Protein AF-F8NAP3-F1 (afdb_monomer_lite)

Sequence (104 aa):
MNKDLKQFLDWLKENDRTEEEKMQCKLLDEYMKTRDNLPGKGVTGAPLVSDPKTSDEIAGDLRPMYYMEIRVIANYMFMHEFGTTTVEDGTVKWAIWRDMDFRV

Foldseek 3Di:
DDPVVLVVLVCCLPPVDDPVLVVLVVVVVVVCQFKALDWDAHPVRHTWAWDWAQLVRVQVVCVVPHRHDSVSSVSSCVSRNFDWDADPVRDITTGMTGDPPDDD

pLDDT: mean 91.78, std 8.51, range [61.47, 98.5]

Secondary structure (DSSP, 8-state):
--HHHHHHHHHHHHHS--HHHHHHHHHHHHHHTTEESSSSB-TTSSBPEE--B-HHHHHHHHTTT-PPPHHHHHHHHHHTT--EEE-TTS-EEE--EE-SS---

Structure (mmCIF, N/CA/C/O backbone):
data_AF-F8NAP3-F1
#
_entry.id   AF-F8NAP3-F1
#
loop_
_atom_site.group_PDB
_atom_site.id
_atom_site.type_symbol
_atom_site.label_atom_id
_atom_site.label_alt_id
_atom_site.label_comp_id
_atom_site.label_asym_id
_atom_site.label_entity_id
_atom_site.label_seq_id
_atom_site.pdbx_PDB_ins_code
_atom_site.Cartn_x
_atom_site.Cartn_y
_atom_site.Cartn_z
_atom_site.occupancy
_atom_site.B_iso_or_equiv
_atom_site.auth_seq_id
_atom_site.auth_comp_id
_atom_site.auth_asym_id
_atom_site.auth_atom_id
_atom_site.pdbx_PDB_model_num
ATOM 1 N N . MET A 1 1 ? 13.210 5.762 13.006 1.00 61.47 1 MET A N 1
ATOM 2 C CA . MET A 1 1 ? 13.851 5.763 11.674 1.00 61.47 1 MET A CA 1
ATOM 3 C C . MET A 1 1 ? 15.078 6.672 11.695 1.00 61.47 1 MET A C 1
ATOM 5 O O . MET A 1 1 ? 15.018 7.710 12.346 1.00 61.47 1 MET A O 1
ATOM 9 N N . ASN A 1 2 ? 16.182 6.282 11.046 1.00 82.62 2 ASN A N 1
ATO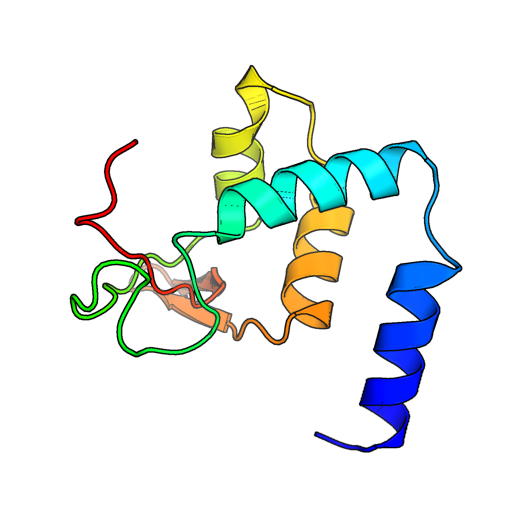M 10 C CA . ASN A 1 2 ? 17.373 7.133 10.913 1.00 82.62 2 ASN A CA 1
ATOM 11 C C . ASN A 1 2 ? 17.009 8.410 10.125 1.00 82.62 2 ASN A C 1
ATOM 13 O O . ASN A 1 2 ? 16.334 8.326 9.099 1.00 82.62 2 ASN A O 1
ATOM 17 N N . LYS A 1 3 ? 17.437 9.581 10.607 1.00 76.56 3 LYS A N 1
ATOM 18 C CA . LYS A 1 3 ? 17.186 10.887 9.981 1.00 76.56 3 LYS A CA 1
ATOM 19 C C . LYS A 1 3 ? 17.684 10.933 8.530 1.00 76.56 3 LYS A C 1
ATOM 21 O O . LYS A 1 3 ? 16.997 11.499 7.685 1.00 76.56 3 LYS A O 1
ATOM 26 N N . ASP A 1 4 ? 18.801 10.268 8.249 1.00 81.00 4 ASP A N 1
ATOM 27 C CA . ASP A 1 4 ? 19.401 10.218 6.911 1.00 81.00 4 ASP A CA 1
ATOM 28 C C . ASP A 1 4 ? 18.561 9.378 5.941 1.00 81.00 4 ASP A C 1
ATOM 30 O O . ASP A 1 4 ? 18.341 9.771 4.798 1.00 81.00 4 ASP A O 1
ATOM 34 N N . LEU A 1 5 ? 18.012 8.255 6.422 1.00 76.69 5 LEU A N 1
ATOM 35 C CA . LEU A 1 5 ? 17.115 7.412 5.630 1.00 76.69 5 LEU A CA 1
ATOM 36 C C . LEU A 1 5 ? 1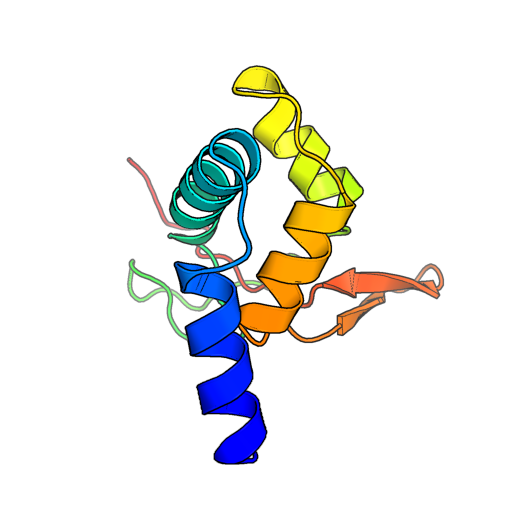5.829 8.165 5.282 1.00 76.69 5 LEU A C 1
ATOM 38 O O . LEU A 1 5 ? 15.395 8.124 4.138 1.00 76.69 5 LEU A O 1
ATOM 42 N N . LYS A 1 6 ? 15.250 8.898 6.241 1.00 79.88 6 LYS A N 1
ATOM 43 C CA . LYS A 1 6 ? 14.043 9.694 5.993 1.00 79.88 6 LYS A CA 1
ATOM 44 C C . LYS A 1 6 ? 14.266 10.735 4.895 1.00 79.88 6 LYS A C 1
ATOM 46 O O . LYS A 1 6 ? 13.502 10.791 3.942 1.00 79.88 6 LYS A O 1
ATOM 51 N N . GLN A 1 7 ? 15.340 11.517 5.016 1.00 80.69 7 GLN A N 1
ATOM 52 C CA . GLN A 1 7 ? 15.673 12.561 4.044 1.00 80.69 7 GLN A CA 1
ATOM 53 C C . GLN A 1 7 ? 15.941 11.990 2.648 1.00 80.69 7 GLN A C 1
ATOM 55 O O . GLN A 1 7 ? 15.525 12.579 1.654 1.00 80.69 7 GLN A O 1
ATOM 60 N N . PHE A 1 8 ? 16.594 10.830 2.568 1.00 75.38 8 PHE A N 1
ATOM 61 C CA . PHE A 1 8 ? 16.822 10.142 1.303 1.00 75.38 8 PHE A CA 1
ATOM 62 C C . PHE A 1 8 ? 15.519 9.649 0.655 1.00 75.38 8 PHE A C 1
ATOM 64 O O . PHE A 1 8 ? 15.316 9.848 -0.542 1.00 75.38 8 PHE A O 1
ATOM 71 N N . LEU A 1 9 ? 14.613 9.051 1.438 1.00 75.06 9 LEU A N 1
ATOM 72 C CA . LEU A 1 9 ? 13.312 8.595 0.938 1.00 75.06 9 LEU A CA 1
ATOM 73 C C . LEU A 1 9 ? 12.442 9.767 0.467 1.00 75.06 9 LEU A C 1
ATOM 75 O O . LEU A 1 9 ? 11.793 9.655 -0.571 1.00 75.06 9 LEU A O 1
ATOM 79 N N . ASP A 1 10 ? 12.456 10.889 1.187 1.00 79.31 10 ASP A N 1
ATOM 80 C CA . ASP A 1 10 ? 11.726 12.099 0.797 1.00 79.31 10 ASP A CA 1
ATOM 81 C C . ASP A 1 10 ? 12.277 12.680 -0.521 1.00 79.31 10 ASP A C 1
ATOM 83 O O . ASP A 1 10 ? 11.509 12.976 -1.434 1.00 79.31 10 ASP A O 1
ATOM 87 N N . TRP A 1 11 ? 13.605 12.737 -0.688 1.00 77.19 11 TRP A N 1
ATOM 88 C CA . TRP A 1 11 ? 14.223 13.174 -1.947 1.00 77.19 11 TRP A CA 1
ATOM 89 C C . TRP A 1 11 ? 13.855 12.271 -3.137 1.00 77.19 11 TRP A C 1
ATOM 91 O O . TRP A 1 11 ? 13.496 12.782 -4.202 1.00 77.19 11 TRP A O 1
ATOM 101 N N . LEU A 1 12 ? 13.894 10.942 -2.955 1.00 72.00 12 LEU A N 1
ATOM 102 C CA . LEU A 1 12 ? 13.519 9.964 -3.988 1.00 72.00 12 LEU A CA 1
ATOM 103 C C . LEU A 1 12 ? 12.056 10.102 -4.420 1.00 72.00 12 LEU A C 1
ATOM 105 O O . LEU A 1 12 ? 11.750 9.976 -5.607 1.00 72.00 12 LEU A O 1
ATOM 109 N N . LYS A 1 13 ? 11.144 10.370 -3.473 1.00 69.31 13 LYS A N 1
ATOM 110 C CA . LYS A 1 13 ? 9.720 10.590 -3.773 1.00 69.31 13 LYS A CA 1
ATOM 111 C C . LYS A 1 13 ? 9.513 11.743 -4.753 1.00 69.31 13 LYS A C 1
ATOM 113 O O . LYS A 1 13 ? 8.620 11.657 -5.595 1.00 69.31 13 LYS A O 1
ATOM 118 N N . GLU A 1 14 ? 10.325 12.790 -4.643 1.00 71.44 14 GLU A N 1
ATOM 119 C CA . GLU A 1 14 ? 10.153 14.038 -5.387 1.00 71.44 14 GLU A CA 1
ATOM 120 C C . GLU A 1 14 ? 10.958 14.105 -6.695 1.00 71.44 14 GLU A C 1
ATOM 122 O O . GLU A 1 14 ? 10.509 14.754 -7.640 1.00 71.44 14 GLU A O 1
ATOM 127 N N . ASN A 1 15 ? 12.121 13.445 -6.780 1.00 69.88 15 ASN A N 1
ATOM 128 C CA . ASN A 1 15 ? 13.111 13.743 -7.827 1.00 69.88 15 ASN A CA 1
ATOM 129 C C . ASN A 1 15 ? 13.478 12.575 -8.756 1.00 69.88 15 ASN A C 1
ATOM 131 O O . ASN A 1 15 ? 14.057 12.829 -9.809 1.00 69.88 15 ASN A O 1
ATOM 135 N N . ASP A 1 16 ? 13.139 11.327 -8.421 1.00 70.75 16 ASP A N 1
ATOM 136 C CA . ASP A 1 16 ? 13.611 10.137 -9.159 1.00 70.75 16 ASP A CA 1
ATOM 137 C C . ASP A 1 16 ? 12.467 9.323 -9.789 1.00 70.75 16 ASP A C 1
ATOM 139 O O . ASP A 1 16 ? 12.503 8.096 -9.841 1.00 70.75 16 ASP A O 1
ATOM 143 N N . ARG A 1 17 ? 11.391 9.997 -10.220 1.00 78.38 17 ARG A N 1
ATOM 144 C CA . ARG A 1 17 ? 10.217 9.335 -10.809 1.00 78.38 17 ARG A CA 1
ATOM 145 C C . ARG A 1 17 ? 9.868 9.890 -12.175 1.00 78.38 17 ARG A C 1
ATOM 147 O O . ARG A 1 17 ? 9.729 11.103 -12.355 1.00 78.38 17 ARG A O 1
ATOM 154 N N . THR A 1 18 ? 9.643 8.982 -13.115 1.00 88.25 18 THR A N 1
ATOM 155 C CA . THR A 1 18 ? 9.028 9.303 -14.408 1.00 88.25 18 THR A CA 1
ATOM 156 C C . THR A 1 18 ? 7.578 9.773 -14.222 1.00 88.25 18 THR A C 1
ATOM 158 O O . THR A 1 18 ? 6.954 9.514 -13.193 1.00 88.25 18 THR A O 1
ATOM 161 N N . GLU A 1 19 ? 7.002 10.451 -15.220 1.00 88.56 19 GLU A N 1
ATOM 162 C CA . GLU A 1 19 ? 5.587 10.865 -15.167 1.00 88.56 19 GLU A CA 1
ATOM 163 C C . GLU A 1 19 ? 4.627 9.671 -15.020 1.00 88.56 19 GLU A C 1
ATOM 165 O O . GLU A 1 19 ? 3.608 9.766 -14.335 1.00 88.56 19 GLU A O 1
ATOM 170 N N . GLU A 1 20 ? 4.982 8.521 -15.595 1.00 90.25 20 GLU A N 1
ATOM 171 C CA . GLU A 1 20 ? 4.232 7.275 -15.435 1.00 90.25 20 GLU A CA 1
ATOM 172 C C . GLU A 1 20 ? 4.263 6.777 -13.983 1.00 90.25 20 GLU A C 1
ATOM 174 O O . GLU A 1 20 ? 3.221 6.464 -13.406 1.00 90.25 20 GLU A O 1
ATOM 179 N N . GLU A 1 21 ? 5.433 6.784 -13.341 1.00 91.44 21 GLU A N 1
ATOM 180 C CA . GLU A 1 21 ? 5.568 6.397 -11.932 1.00 91.44 21 GLU A CA 1
ATOM 181 C C . GLU A 1 21 ? 4.845 7.376 -11.000 1.00 91.44 21 GLU A C 1
ATOM 183 O O . GLU A 1 21 ? 4.224 6.951 -10.026 1.00 91.44 21 GLU A O 1
ATOM 188 N N . LYS A 1 22 ? 4.847 8.679 -11.312 1.00 90.75 22 LYS A N 1
ATOM 189 C CA . LYS A 1 22 ? 4.057 9.678 -10.570 1.00 90.75 22 LYS A CA 1
ATOM 190 C C . LYS A 1 22 ? 2.559 9.382 -10.649 1.00 90.75 22 LYS A C 1
ATOM 192 O O . LYS A 1 22 ? 1.875 9.451 -9.627 1.00 90.75 22 LYS A O 1
ATOM 197 N N . MET A 1 23 ? 2.049 9.017 -11.827 1.00 92.69 23 MET A N 1
ATOM 198 C CA . MET A 1 23 ? 0.644 8.631 -11.997 1.00 92.69 23 MET A CA 1
ATOM 199 C C . MET A 1 23 ? 0.302 7.365 -11.200 1.00 92.69 23 MET A C 1
ATOM 201 O O . MET A 1 23 ? -0.714 7.332 -10.504 1.00 92.69 23 MET A O 1
ATOM 205 N N . GLN A 1 24 ? 1.161 6.345 -11.241 1.00 95.81 24 GLN A N 1
ATOM 206 C CA . GLN A 1 24 ? 0.983 5.128 -10.447 1.00 95.81 24 GLN A CA 1
ATOM 207 C C . GLN A 1 24 ? 0.979 5.425 -8.939 1.00 95.81 24 GLN A C 1
ATOM 209 O O . GLN A 1 24 ? 0.101 4.953 -8.219 1.00 95.81 24 GLN A O 1
ATOM 214 N N . CYS A 1 25 ? 1.897 6.263 -8.451 1.00 94.69 25 CYS A N 1
ATOM 215 C CA . CYS A 1 25 ? 1.905 6.671 -7.047 1.00 94.69 25 CYS A CA 1
ATOM 216 C C . CYS A 1 25 ? 0.644 7.444 -6.653 1.00 94.69 25 CYS A C 1
ATOM 218 O O . CYS A 1 25 ? 0.113 7.197 -5.578 1.00 94.69 25 CYS A O 1
ATOM 220 N N . LYS A 1 26 ? 0.100 8.285 -7.538 1.00 94.94 26 LYS A N 1
ATOM 221 C CA . LYS A 1 26 ? -1.179 8.962 -7.291 1.00 94.94 26 LYS A CA 1
ATOM 222 C C . LYS A 1 26 ? -2.340 7.974 -7.120 1.00 94.94 26 LYS A C 1
ATOM 224 O O . LYS A 1 26 ? -3.194 8.178 -6.264 1.00 94.94 26 LYS A O 1
ATOM 229 N N . LEU A 1 27 ? -2.386 6.902 -7.915 1.00 96.88 27 LEU A N 1
ATOM 230 C CA . LEU A 1 27 ? -3.392 5.844 -7.743 1.00 96.88 27 LEU A CA 1
ATOM 231 C C . LEU A 1 27 ? -3.190 5.070 -6.435 1.00 96.88 27 LEU A C 1
ATOM 233 O O . LEU A 1 27 ? -4.170 4.716 -5.782 1.00 96.88 27 LEU A O 1
ATOM 237 N N . LEU A 1 28 ? -1.938 4.839 -6.032 1.00 97.50 28 LEU A N 1
ATOM 238 C CA . LEU A 1 28 ? -1.619 4.221 -4.746 1.00 97.50 28 LEU A CA 1
ATOM 239 C C . LEU A 1 28 ? -2.023 5.111 -3.567 1.00 97.50 28 LEU A C 1
ATOM 241 O O . LEU A 1 28 ? -2.606 4.598 -2.620 1.00 97.50 28 LEU A O 1
ATOM 245 N N . ASP A 1 29 ? -1.810 6.426 -3.642 1.00 96.31 29 ASP A N 1
ATOM 246 C CA . ASP A 1 29 ? -2.260 7.363 -2.606 1.00 96.31 29 ASP A CA 1
ATOM 247 C C . ASP A 1 29 ? -3.780 7.285 -2.407 1.00 96.31 29 ASP A C 1
ATOM 249 O O . ASP A 1 29 ? -4.259 7.208 -1.276 1.00 96.31 29 ASP A O 1
ATOM 253 N N . GLU A 1 30 ? -4.551 7.231 -3.498 1.00 96.19 30 GLU A N 1
ATOM 254 C CA . GLU A 1 30 ? -6.004 7.031 -3.441 1.00 96.19 30 GLU A CA 1
ATOM 255 C C . GLU A 1 30 ? -6.377 5.665 -2.854 1.00 96.19 30 GLU A C 1
ATOM 257 O O . GLU A 1 30 ? -7.237 5.572 -1.975 1.00 96.19 30 GLU A O 1
ATOM 262 N N . TYR A 1 31 ? -5.700 4.602 -3.294 1.00 96.31 31 TYR A N 1
ATOM 263 C CA . TYR A 1 31 ? -5.898 3.252 -2.776 1.00 96.31 31 TYR A CA 1
ATOM 264 C C . TYR A 1 31 ? -5.629 3.175 -1.267 1.00 96.31 31 TYR A C 1
ATOM 266 O O . TYR A 1 31 ? -6.364 2.508 -0.535 1.00 96.31 31 TYR A O 1
ATOM 274 N N . MET A 1 32 ? -4.626 3.897 -0.771 1.00 95.62 32 MET A N 1
ATOM 275 C CA . MET A 1 32 ? -4.234 3.858 0.634 1.00 95.62 32 MET A CA 1
ATOM 276 C C . MET A 1 32 ? -5.067 4.759 1.551 1.00 95.62 32 MET A C 1
ATOM 278 O O . MET A 1 32 ? -4.938 4.639 2.757 1.00 95.62 32 MET A O 1
ATOM 282 N N . LYS A 1 33 ? -6.011 5.577 1.064 1.00 94.56 33 LYS A N 1
ATOM 283 C CA . LYS A 1 33 ? -6.851 6.434 1.941 1.00 94.56 33 LYS A CA 1
ATOM 284 C C . LYS A 1 33 ? -7.649 5.694 3.017 1.00 94.56 33 LYS A C 1
ATOM 286 O O . LYS A 1 33 ? -8.045 6.289 4.012 1.00 94.56 33 LYS A O 1
ATOM 291 N N . THR A 1 34 ? -7.933 4.415 2.793 1.00 94.62 34 THR A N 1
ATOM 292 C CA . THR A 1 34 ? -8.680 3.552 3.726 1.00 94.62 34 THR A CA 1
ATOM 293 C C . THR A 1 34 ? -7.784 2.525 4.404 1.00 94.62 34 THR A C 1
ATOM 295 O O . THR A 1 34 ? -8.281 1.587 5.022 1.00 94.62 34 THR A O 1
ATOM 298 N N . ARG A 1 35 ? -6.466 2.652 4.237 1.00 96.69 35 ARG A N 1
ATOM 299 C CA . ARG A 1 35 ? -5.469 1.678 4.661 1.00 96.69 35 ARG A CA 1
ATOM 300 C C . ARG A 1 35 ? -4.351 2.391 5.408 1.00 96.69 35 ARG A C 1
ATOM 302 O O . ARG A 1 35 ? -4.067 3.552 5.151 1.00 96.69 35 ARG A O 1
ATOM 309 N N . ASP A 1 36 ? -3.705 1.685 6.313 1.00 96.62 36 ASP A N 1
ATOM 310 C CA . ASP A 1 36 ? -2.583 2.214 7.076 1.00 96.62 36 ASP A CA 1
ATOM 311 C C . ASP A 1 36 ? -1.467 1.173 7.173 1.00 96.62 36 ASP A C 1
ATOM 313 O O . ASP A 1 36 ? -1.692 -0.013 6.903 1.00 96.62 36 ASP A O 1
ATOM 317 N N . ASN A 1 37 ? -0.269 1.630 7.532 1.00 96.00 37 ASN A N 1
ATOM 318 C CA . ASN A 1 37 ? 0.928 0.821 7.740 1.00 96.00 37 ASN A CA 1
ATOM 319 C C . ASN A 1 37 ? 1.069 0.311 9.182 1.00 96.00 37 ASN A C 1
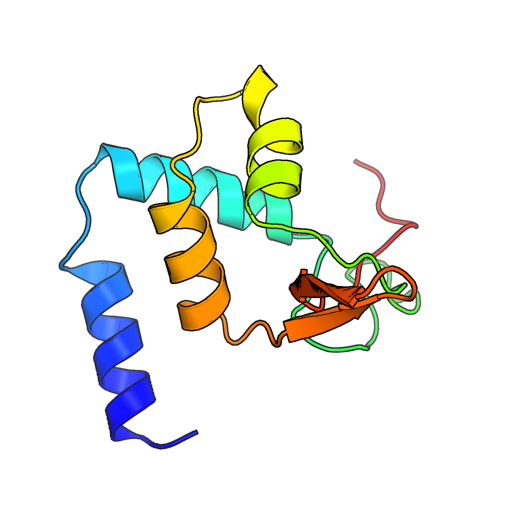ATOM 321 O O . ASN A 1 37 ? 2.043 -0.379 9.490 1.00 96.00 37 ASN A O 1
ATOM 325 N N . LEU A 1 38 ? 0.129 0.659 10.063 1.00 96.56 38 LEU A N 1
ATOM 326 C CA . LEU A 1 38 ? 0.066 0.204 11.446 1.00 96.56 38 LEU A CA 1
ATOM 327 C C . LEU A 1 38 ? -1.388 -0.076 11.866 1.00 96.56 38 LEU A C 1
ATOM 329 O O . LEU A 1 38 ? -2.323 0.507 11.315 1.00 96.56 38 LEU A O 1
ATOM 333 N N . PRO A 1 39 ? -1.612 -0.936 12.877 1.00 96.19 39 PRO A N 1
ATOM 334 C CA . PRO A 1 39 ? -2.927 -1.075 13.485 1.00 96.19 39 PRO A CA 1
ATOM 335 C C . PRO A 1 39 ? -3.339 0.232 14.169 1.00 96.19 39 PRO A C 1
ATOM 337 O O . PRO A 1 39 ? -2.514 0.936 14.751 1.00 96.19 39 PRO A O 1
ATOM 340 N N . GLY A 1 40 ? -4.636 0.522 14.183 1.00 94.81 40 GLY A N 1
ATOM 341 C CA . GLY A 1 40 ? -5.137 1.757 14.770 1.00 94.81 40 GLY A CA 1
ATOM 342 C C . GLY A 1 40 ? -6.623 1.953 14.532 1.00 94.81 40 GLY A C 1
ATOM 343 O O . GLY A 1 40 ? -7.374 0.990 14.373 1.00 94.81 40 GLY A O 1
ATOM 344 N N . LYS A 1 41 ? -7.044 3.217 14.522 1.00 94.25 41 LYS A N 1
ATOM 345 C CA . LYS A 1 41 ? -8.388 3.615 14.105 1.00 94.25 41 LYS A CA 1
ATOM 346 C C . LYS A 1 41 ? -8.318 4.186 12.698 1.00 94.25 41 LYS A C 1
ATOM 348 O O . LYS A 1 41 ? -7.446 5.005 12.427 1.00 94.25 41 LYS A O 1
ATOM 353 N N . GLY A 1 42 ? -9.236 3.759 11.842 1.00 89.62 42 GLY A N 1
ATOM 354 C CA . GLY A 1 42 ? -9.380 4.281 10.493 1.00 89.62 42 GLY A CA 1
ATOM 355 C C . GLY A 1 42 ? -10.038 5.655 10.456 1.00 89.62 42 GLY A C 1
ATOM 356 O O . GLY A 1 42 ? -10.331 6.270 11.486 1.00 89.62 42 GLY A O 1
ATOM 357 N N . VAL A 1 43 ? -10.307 6.119 9.239 1.00 89.06 43 VAL A N 1
ATOM 358 C CA . VAL A 1 43 ? -10.936 7.416 8.952 1.00 89.06 43 VAL A CA 1
ATOM 359 C C . VAL A 1 43 ? -12.338 7.509 9.563 1.00 89.06 43 VAL A C 1
ATOM 361 O O . VAL A 1 43 ? -12.748 8.578 10.008 1.00 89.06 43 VAL A O 1
ATOM 364 N N . THR A 1 44 ? -13.062 6.391 9.641 1.00 90.94 44 THR A N 1
ATOM 365 C CA . THR A 1 44 ? -14.385 6.314 10.282 1.00 90.94 44 THR A CA 1
ATOM 366 C C . THR A 1 44 ? -14.320 6.317 11.814 1.00 90.94 44 THR A C 1
ATOM 368 O O . THR A 1 44 ? -15.348 6.413 12.484 1.00 90.94 44 THR A O 1
ATOM 371 N N . GLY A 1 45 ? -13.120 6.201 12.392 1.00 91.69 45 GLY A N 1
ATOM 372 C CA . GLY A 1 45 ? -12.900 5.993 13.822 1.00 91.69 45 GLY A CA 1
ATOM 373 C C . GLY A 1 45 ? -13.045 4.535 14.275 1.00 91.69 45 GLY A C 1
ATOM 374 O O . GLY A 1 45 ? -12.770 4.245 15.447 1.00 91.69 45 GLY A O 1
ATOM 375 N N . ALA A 1 46 ? -13.438 3.623 13.376 1.00 93.56 46 ALA A N 1
ATOM 376 C CA . ALA A 1 46 ? -13.495 2.187 13.629 1.00 93.56 46 ALA A CA 1
ATOM 377 C C . ALA A 1 46 ? -12.080 1.575 13.697 1.00 93.56 46 ALA A C 1
ATOM 379 O O . ALA A 1 46 ? -11.158 2.090 13.060 1.00 93.56 46 ALA A O 1
ATOM 380 N N . PRO A 1 47 ? -11.863 0.492 14.466 1.00 96.62 47 PRO A N 1
ATOM 381 C CA . PRO A 1 47 ? -10.593 -0.227 14.447 1.00 96.62 47 PRO A CA 1
ATOM 382 C C . PRO A 1 47 ? -10.270 -0.766 13.050 1.00 96.62 47 PRO A C 1
ATOM 384 O O . PRO A 1 47 ? -11.115 -1.395 12.415 1.00 96.62 47 PRO A O 1
ATOM 387 N N . LEU A 1 48 ? -9.036 -0.555 12.594 1.00 97.38 48 LEU A N 1
ATOM 388 C CA . LEU A 1 48 ? -8.567 -1.131 11.339 1.00 97.38 48 LEU A CA 1
ATOM 389 C C . LEU A 1 48 ? -8.434 -2.656 11.456 1.00 97.38 48 LEU A C 1
ATOM 391 O O . LEU A 1 48 ? -7.977 -3.183 12.475 1.00 97.38 48 LEU A O 1
ATOM 395 N N . VAL A 1 49 ? -8.779 -3.358 10.381 1.00 97.44 49 VAL A N 1
ATOM 396 C CA . VAL A 1 49 ? -8.710 -4.820 10.273 1.00 97.44 49 VAL A CA 1
ATOM 397 C C . VAL A 1 49 ? -7.480 -5.217 9.458 1.00 97.44 49 VAL A C 1
ATOM 399 O O . VAL A 1 49 ? -7.182 -4.586 8.450 1.00 97.44 49 VAL A O 1
ATOM 402 N N . SER A 1 50 ? -6.759 -6.259 9.881 1.00 97.06 50 SER A N 1
ATOM 403 C CA . SER A 1 50 ? -5.626 -6.804 9.115 1.00 97.06 50 SER A CA 1
ATOM 404 C C . SER A 1 50 ? -6.083 -7.268 7.723 1.00 97.06 50 SER A C 1
ATOM 406 O O . SER A 1 50 ? -6.979 -8.105 7.625 1.00 97.06 50 SER A O 1
ATOM 408 N N . ASP A 1 51 ? -5.466 -6.740 6.665 1.00 97.62 51 ASP A N 1
ATOM 409 C CA . ASP A 1 51 ? -5.767 -7.024 5.250 1.00 97.62 51 ASP A CA 1
ATOM 410 C C . ASP A 1 51 ? -4.458 -7.182 4.442 1.00 97.62 51 ASP A C 1
ATOM 412 O O . ASP A 1 51 ? -4.150 -6.359 3.577 1.00 97.62 51 ASP A O 1
ATOM 416 N N . PRO A 1 52 ? -3.613 -8.185 4.759 1.00 98.00 52 PRO A N 1
ATOM 417 C CA . PRO A 1 52 ? -2.293 -8.313 4.156 1.00 98.00 52 PRO A CA 1
ATOM 418 C C . PRO A 1 52 ? -2.379 -8.626 2.658 1.00 98.00 52 PRO A C 1
ATOM 420 O O . PRO A 1 52 ? -3.090 -9.548 2.249 1.00 98.00 52 PRO A O 1
ATOM 423 N N . LYS A 1 53 ? -1.590 -7.912 1.845 1.00 98.38 53 LYS A N 1
ATOM 424 C CA . LYS A 1 53 ? -1.566 -8.072 0.380 1.00 98.38 53 LYS A CA 1
ATOM 425 C C . LYS A 1 53 ? -0.159 -8.155 -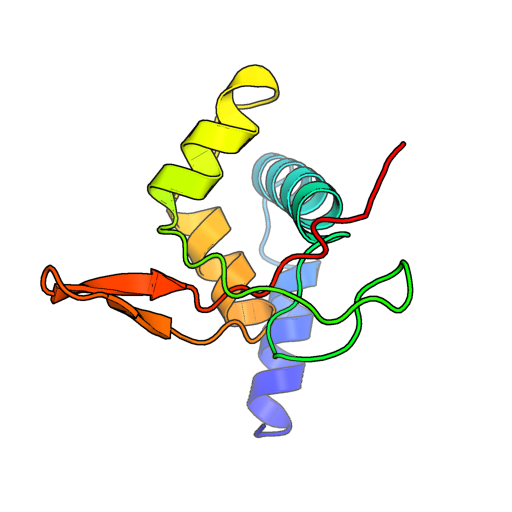0.199 1.00 98.38 53 LYS A C 1
ATOM 427 O O . LYS A 1 53 ? 0.761 -7.504 0.291 1.00 98.38 53 LYS A O 1
ATOM 432 N N . THR A 1 54 ? 0.017 -8.929 -1.262 1.00 98.31 54 THR A N 1
ATOM 433 C CA . THR A 1 54 ? 1.213 -8.863 -2.113 1.00 98.31 54 THR A CA 1
ATOM 434 C C . THR A 1 54 ? 1.149 -7.639 -3.029 1.00 98.31 54 THR A C 1
ATOM 436 O O . THR A 1 54 ? 0.085 -7.055 -3.247 1.00 98.31 54 THR A O 1
ATOM 439 N N . SER A 1 55 ? 2.285 -7.250 -3.612 1.00 98.38 55 SER A N 1
ATOM 440 C CA . SER A 1 55 ? 2.295 -6.210 -4.648 1.00 98.38 55 SER A CA 1
ATOM 441 C C . SER A 1 55 ? 1.470 -6.613 -5.881 1.00 98.38 55 SER A C 1
ATOM 443 O O . SER A 1 55 ? 0.833 -5.751 -6.479 1.00 98.38 55 SER A O 1
ATOM 445 N N . ASP A 1 56 ? 1.424 -7.905 -6.226 1.00 98.19 56 ASP A N 1
ATOM 446 C CA . ASP A 1 56 ? 0.590 -8.427 -7.320 1.00 98.19 56 ASP A CA 1
ATOM 447 C C . ASP A 1 56 ? -0.908 -8.308 -7.024 1.00 98.19 56 ASP A C 1
ATOM 449 O O . ASP A 1 56 ? -1.677 -7.911 -7.895 1.00 98.19 56 ASP A O 1
ATOM 453 N N . GLU A 1 57 ? -1.335 -8.594 -5.790 1.00 98.44 57 GLU A N 1
ATOM 454 C CA . GLU A 1 57 ? -2.733 -8.416 -5.376 1.00 98.44 57 GLU A CA 1
ATOM 455 C C . GLU A 1 57 ? -3.143 -6.937 -5.459 1.00 98.44 57 GLU A C 1
ATOM 457 O O . GLU A 1 57 ? -4.213 -6.625 -5.978 1.00 98.44 57 GLU A O 1
ATOM 462 N N . ILE A 1 58 ? -2.270 -6.016 -5.031 1.00 98.50 58 ILE A N 1
ATOM 463 C CA . ILE A 1 58 ? -2.505 -4.565 -5.153 1.00 98.50 58 ILE A CA 1
ATOM 464 C C . ILE A 1 58 ? -2.578 -4.142 -6.630 1.00 98.50 58 ILE A C 1
ATOM 466 O O . ILE A 1 58 ? -3.459 -3.369 -7.008 1.00 98.50 58 ILE A O 1
ATOM 470 N N . ALA A 1 59 ? -1.684 -4.654 -7.481 1.00 98.25 59 ALA A N 1
ATOM 471 C CA . ALA A 1 59 ? -1.727 -4.387 -8.918 1.00 98.25 59 ALA A CA 1
ATOM 472 C C . ALA A 1 59 ? -3.023 -4.903 -9.554 1.00 98.25 59 ALA A C 1
ATOM 474 O O . ALA A 1 59 ? -3.610 -4.218 -10.391 1.00 98.25 59 ALA A O 1
ATOM 475 N N . GLY A 1 60 ? -3.489 -6.083 -9.136 1.00 98.31 60 GLY A N 1
ATOM 476 C CA . GLY A 1 60 ? -4.761 -6.665 -9.557 1.00 98.31 60 GLY A CA 1
ATOM 477 C C . GLY A 1 60 ? -5.959 -5.793 -9.182 1.00 98.31 60 GLY A C 1
ATOM 478 O O . GLY A 1 60 ? -6.800 -5.522 -10.038 1.00 98.31 60 GLY A O 1
ATOM 479 N N . ASP A 1 61 ? -5.994 -5.287 -7.948 1.00 97.75 61 ASP A N 1
ATOM 480 C CA . ASP A 1 61 ? -7.063 -4.406 -7.461 1.00 97.75 61 ASP A CA 1
ATOM 481 C C . ASP A 1 61 ? -7.136 -3.084 -8.255 1.00 97.75 61 ASP A C 1
ATOM 483 O O . ASP A 1 61 ? -8.221 -2.556 -8.504 1.00 97.75 61 ASP A O 1
ATOM 487 N N . LEU A 1 62 ? -5.985 -2.558 -8.687 1.00 97.69 62 LEU A N 1
ATOM 488 C CA . LEU A 1 62 ? -5.874 -1.303 -9.444 1.00 97.69 62 LEU A CA 1
ATOM 489 C C . LEU A 1 62 ? -5.951 -1.478 -10.967 1.00 97.69 62 LEU A C 1
ATOM 491 O O . LEU A 1 62 ? -6.137 -0.495 -11.694 1.00 97.69 62 LEU A O 1
ATOM 495 N N . ARG A 1 63 ? -5.868 -2.721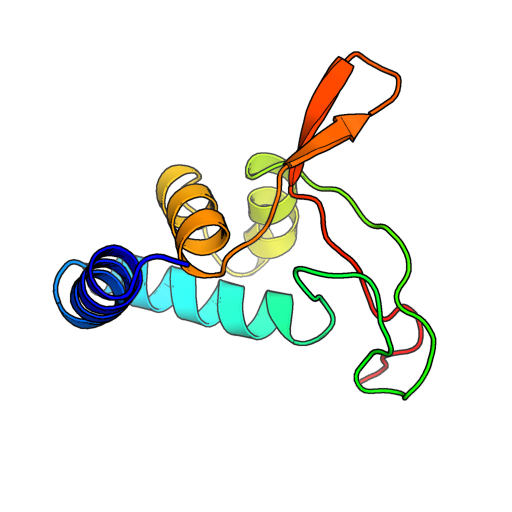 -11.456 1.00 96.44 63 ARG A N 1
ATOM 496 C CA . ARG A 1 63 ? -5.851 -3.068 -12.883 1.00 96.44 63 ARG A CA 1
ATOM 497 C C . ARG A 1 63 ? -6.985 -2.446 -13.708 1.00 96.44 63 ARG A C 1
ATOM 499 O O . ARG A 1 63 ? -6.703 -2.073 -14.849 1.00 96.44 63 ARG A O 1
ATOM 506 N N . PRO A 1 64 ? -8.230 -2.309 -13.197 1.00 96.62 64 PRO A N 1
ATOM 507 C CA . PRO A 1 64 ? -9.312 -1.669 -13.947 1.00 96.62 64 PRO A CA 1
ATOM 508 C C . PRO A 1 64 ? -9.060 -0.193 -14.281 1.00 96.62 64 PRO A C 1
ATOM 510 O O . PRO A 1 64 ? -9.630 0.308 -15.246 1.00 96.62 64 PRO A O 1
ATOM 513 N N . MET A 1 65 ? -8.222 0.498 -13.503 1.00 96.12 65 MET A N 1
ATOM 514 C CA . MET A 1 65 ? -7.880 1.904 -13.728 1.00 96.12 65 MET A CA 1
ATOM 515 C C . MET A 1 65 ? -6.606 2.058 -14.556 1.00 96.12 65 MET A C 1
ATOM 517 O O . MET A 1 65 ? -6.549 2.912 -15.441 1.00 96.12 65 MET A O 1
ATOM 521 N N . TYR A 1 66 ? -5.571 1.265 -14.259 1.00 94.62 66 TYR A N 1
ATOM 522 C CA . TYR A 1 66 ? -4.272 1.384 -14.916 1.00 94.62 66 TYR A CA 1
ATOM 523 C C . TYR A 1 66 ? -3.421 0.119 -14.752 1.00 94.62 66 TYR A C 1
ATOM 525 O O . TYR A 1 66 ? -3.630 -0.676 -13.837 1.00 94.62 66 TYR A O 1
ATOM 533 N N . TYR A 1 67 ? -2.446 -0.087 -15.642 1.00 95.81 67 TYR A N 1
ATOM 534 C CA . TYR A 1 67 ? -1.435 -1.124 -15.433 1.00 95.81 67 TYR A CA 1
ATOM 535 C C . TYR A 1 67 ? -0.427 -0.654 -14.384 1.00 95.81 67 TYR A C 1
ATOM 537 O O . TYR A 1 67 ? 0.220 0.369 -14.573 1.00 95.81 67 TYR A O 1
ATOM 545 N N . MET A 1 68 ? -0.301 -1.395 -13.286 1.00 96.88 68 MET A N 1
ATOM 546 C CA . MET A 1 68 ? 0.606 -1.040 -12.199 1.00 96.88 68 MET A CA 1
ATOM 547 C C . MET A 1 68 ? 1.876 -1.884 -12.263 1.00 96.88 68 MET A C 1
ATOM 549 O O . MET A 1 68 ? 1.812 -3.112 -12.293 1.00 96.88 68 MET A O 1
ATOM 553 N N . GLU A 1 69 ? 3.027 -1.223 -12.221 1.00 96.50 69 GLU A N 1
ATOM 554 C CA . GLU A 1 69 ? 4.333 -1.863 -12.151 1.00 96.50 69 GLU A CA 1
ATOM 555 C C . GLU A 1 69 ? 4.614 -2.335 -10.721 1.00 96.50 69 GLU A C 1
ATOM 557 O O . GLU A 1 69 ? 4.648 -1.548 -9.769 1.00 96.50 69 GLU A O 1
ATOM 562 N N . ILE A 1 70 ? 4.894 -3.630 -10.560 1.00 97.00 70 ILE A N 1
ATOM 563 C CA . ILE A 1 70 ? 5.144 -4.256 -9.250 1.00 97.00 70 ILE A CA 1
ATOM 564 C C . ILE A 1 70 ? 6.298 -3.581 -8.506 1.00 97.00 70 ILE A C 1
ATOM 566 O O . ILE A 1 70 ? 6.231 -3.386 -7.290 1.00 97.00 70 ILE A O 1
ATOM 570 N N . ARG A 1 71 ? 7.339 -3.166 -9.241 1.00 95.50 71 ARG A N 1
ATOM 571 C CA . ARG A 1 71 ? 8.478 -2.426 -8.685 1.00 95.50 71 ARG A CA 1
ATOM 572 C C . ARG A 1 71 ? 8.043 -1.100 -8.060 1.00 95.50 71 ARG A C 1
ATOM 574 O O . ARG A 1 71 ? 8.532 -0.749 -6.991 1.00 95.50 71 ARG A O 1
ATOM 581 N N . VAL A 1 72 ? 7.126 -0.376 -8.702 1.00 95.12 72 VAL A N 1
ATOM 582 C CA . VAL A 1 72 ? 6.630 0.918 -8.211 1.00 95.12 72 VAL A CA 1
ATOM 583 C C . VAL A 1 72 ? 5.815 0.721 -6.940 1.00 95.12 72 VAL A C 1
ATOM 585 O O . VAL A 1 72 ? 6.034 1.444 -5.971 1.00 95.12 72 VAL A O 1
ATOM 588 N N . ILE A 1 73 ? 4.953 -0.300 -6.902 1.00 97.62 73 ILE A N 1
ATOM 589 C CA . ILE A 1 73 ? 4.200 -0.662 -5.695 1.00 97.62 73 ILE A CA 1
ATOM 590 C C . ILE A 1 73 ? 5.165 -1.011 -4.560 1.00 97.62 73 ILE A C 1
ATOM 592 O O . ILE A 1 73 ? 5.077 -0.422 -3.489 1.00 97.62 73 ILE A O 1
ATOM 596 N N . ALA A 1 74 ? 6.122 -1.915 -4.782 1.00 96.56 74 ALA A N 1
ATOM 597 C CA . ALA A 1 74 ? 7.060 -2.328 -3.737 1.00 96.56 74 ALA A CA 1
ATOM 598 C C . ALA A 1 74 ? 7.882 -1.147 -3.187 1.00 96.56 74 ALA A C 1
ATOM 600 O O . ALA A 1 74 ? 8.014 -0.993 -1.971 1.00 96.56 74 ALA A O 1
ATOM 601 N N . ASN A 1 75 ? 8.370 -0.276 -4.075 1.00 93.69 75 ASN A N 1
ATOM 602 C CA . ASN A 1 75 ? 9.074 0.943 -3.692 1.00 93.69 75 ASN A CA 1
ATOM 603 C C . ASN A 1 75 ? 8.170 1.882 -2.883 1.00 93.69 75 ASN A C 1
ATOM 605 O O . ASN A 1 75 ? 8.608 2.416 -1.866 1.00 93.69 75 ASN A O 1
ATOM 609 N N . TYR A 1 76 ? 6.916 2.074 -3.306 1.00 95.38 76 TYR A N 1
ATOM 610 C CA . TYR A 1 76 ? 5.931 2.876 -2.581 1.00 95.38 76 TYR A CA 1
ATOM 611 C C . TYR A 1 76 ? 5.716 2.343 -1.164 1.00 95.38 76 TYR A C 1
ATOM 613 O O . TYR A 1 76 ? 5.860 3.096 -0.206 1.00 95.38 76 TYR A O 1
ATOM 621 N N . MET A 1 77 ? 5.453 1.043 -1.017 1.00 96.62 77 MET A N 1
ATOM 622 C CA . MET A 1 77 ? 5.221 0.415 0.286 1.00 96.62 77 MET A CA 1
ATOM 623 C C . MET A 1 77 ? 6.409 0.627 1.229 1.00 96.62 77 MET A C 1
ATOM 625 O O . MET A 1 77 ? 6.230 1.072 2.362 1.00 96.62 77 MET A O 1
ATOM 629 N N . PHE A 1 78 ? 7.632 0.412 0.738 1.00 92.81 78 PHE A N 1
ATOM 630 C CA . PHE A 1 78 ? 8.850 0.649 1.511 1.00 92.81 78 PHE A CA 1
ATOM 631 C C . PHE A 1 78 ? 9.021 2.126 1.906 1.00 92.81 78 PHE A C 1
ATOM 633 O O . PHE A 1 78 ? 9.270 2.443 3.068 1.00 92.81 78 PHE A O 1
ATOM 640 N N . MET A 1 79 ? 8.840 3.048 0.954 1.00 90.38 79 MET A N 1
ATOM 641 C CA . MET A 1 79 ? 8.937 4.497 1.176 1.00 90.38 79 MET A CA 1
ATOM 642 C C . MET A 1 79 ? 7.852 5.059 2.110 1.00 90.38 79 MET A C 1
ATOM 644 O O . MET A 1 79 ? 8.010 6.167 2.630 1.00 90.38 79 MET A O 1
ATOM 648 N N . HIS A 1 80 ? 6.742 4.342 2.278 1.00 92.69 80 HIS A N 1
ATOM 649 C CA . HIS A 1 80 ? 5.627 4.689 3.162 1.00 92.69 80 HIS A CA 1
ATOM 650 C C . HIS A 1 80 ? 5.605 3.815 4.425 1.00 92.69 80 HIS A C 1
ATOM 652 O O . HIS A 1 80 ? 4.596 3.754 5.118 1.00 92.69 80 HIS A O 1
ATOM 658 N N . GLU A 1 81 ? 6.735 3.176 4.744 1.00 94.50 81 GLU A N 1
ATOM 659 C CA . GLU A 1 81 ? 6.961 2.452 5.998 1.00 94.50 81 GLU A CA 1
ATOM 660 C C . GLU A 1 81 ? 5.988 1.285 6.237 1.00 94.50 81 GLU A C 1
ATOM 662 O O . GLU A 1 81 ? 5.720 0.921 7.382 1.00 94.50 81 GLU A O 1
ATOM 667 N N . PHE A 1 82 ? 5.463 0.669 5.176 1.00 96.69 82 PHE A N 1
ATOM 668 C CA . PHE A 1 82 ? 4.715 -0.576 5.309 1.00 96.69 82 PHE A CA 1
ATOM 669 C C . PHE A 1 82 ? 5.656 -1.719 5.684 1.00 96.69 82 PHE A C 1
ATOM 671 O O . PHE A 1 82 ? 6.659 -1.981 5.016 1.00 96.69 82 PHE A O 1
ATOM 678 N N . GLY A 1 83 ? 5.315 -2.414 6.768 1.00 96.69 83 GLY A N 1
ATOM 679 C CA . GLY A 1 83 ? 5.999 -3.634 7.173 1.00 96.69 83 GLY A CA 1
ATOM 680 C C . GLY A 1 83 ? 5.616 -4.828 6.299 1.00 96.69 83 GLY A C 1
ATOM 681 O O . GLY A 1 83 ? 4.704 -4.768 5.476 1.00 96.69 83 GLY A O 1
ATOM 682 N N . THR A 1 84 ? 6.283 -5.954 6.524 1.00 97.81 84 THR A N 1
ATOM 683 C CA . THR A 1 84 ? 5.929 -7.244 5.920 1.00 97.81 84 THR A CA 1
ATOM 684 C C . THR A 1 84 ? 5.437 -8.214 6.984 1.00 97.81 84 THR A C 1
ATOM 686 O O . THR A 1 84 ? 5.902 -8.182 8.122 1.00 97.81 84 THR A O 1
ATOM 689 N N . THR A 1 85 ? 4.544 -9.118 6.604 1.00 97.75 85 THR A N 1
ATOM 690 C CA . THR A 1 85 ? 4.073 -10.228 7.432 1.00 97.75 85 THR A CA 1
ATOM 691 C C . THR A 1 85 ? 4.121 -11.533 6.642 1.00 97.75 85 THR A C 1
ATOM 693 O O . THR A 1 85 ? 4.098 -11.521 5.412 1.00 97.75 85 THR A O 1
ATOM 696 N N . THR A 1 86 ? 4.199 -12.659 7.347 1.00 97.12 86 THR A N 1
ATOM 697 C CA . THR A 1 86 ? 4.082 -13.996 6.750 1.00 97.12 86 THR A CA 1
ATOM 698 C C . THR A 1 86 ? 2.708 -14.551 7.098 1.00 97.12 86 THR A C 1
ATOM 700 O O . THR A 1 86 ? 2.315 -14.509 8.263 1.00 97.12 86 THR A O 1
ATOM 703 N N . VAL A 1 87 ? 1.971 -15.036 6.102 1.00 93.69 87 VAL A N 1
ATOM 704 C CA . VAL A 1 87 ? 0.666 -15.687 6.311 1.00 93.69 87 VAL A CA 1
ATOM 705 C C . VAL A 1 87 ? 0.820 -17.212 6.414 1.00 93.69 87 VAL A C 1
ATOM 707 O O . VAL A 1 87 ? 1.916 -17.737 6.234 1.00 93.69 87 VAL A O 1
ATOM 710 N N . GLU A 1 88 ? -0.257 -17.929 6.749 1.00 93.50 88 GLU A N 1
ATOM 711 C CA . GLU A 1 88 ? -0.226 -19.364 7.103 1.00 93.50 88 GLU A CA 1
ATOM 712 C C . GLU A 1 88 ? 0.413 -20.269 6.040 1.00 93.50 88 GLU A C 1
ATOM 714 O O . GLU A 1 88 ? 1.055 -21.260 6.383 1.00 93.50 88 GLU A O 1
ATOM 719 N N . ASP A 1 89 ? 0.277 -19.919 4.759 1.00 94.31 89 ASP A N 1
ATOM 720 C CA . ASP A 1 89 ? 0.854 -20.670 3.638 1.00 94.31 89 ASP A CA 1
ATOM 721 C C . ASP A 1 89 ? 2.352 -20.385 3.396 1.00 94.31 89 ASP A C 1
ATOM 723 O O . ASP A 1 89 ? 2.956 -20.954 2.486 1.00 94.31 89 ASP A O 1
ATOM 727 N N . GLY A 1 90 ? 2.968 -19.525 4.213 1.00 95.25 90 GLY A N 1
ATOM 728 C CA . GLY A 1 90 ? 4.367 -19.116 4.098 1.00 95.25 90 GLY A CA 1
ATOM 729 C C . GLY A 1 90 ? 4.612 -17.941 3.148 1.00 95.25 90 GLY A C 1
ATOM 730 O O . GLY A 1 90 ? 5.753 -17.493 3.026 1.00 95.25 90 GLY A O 1
ATOM 731 N N . THR A 1 91 ? 3.578 -17.404 2.495 1.00 96.88 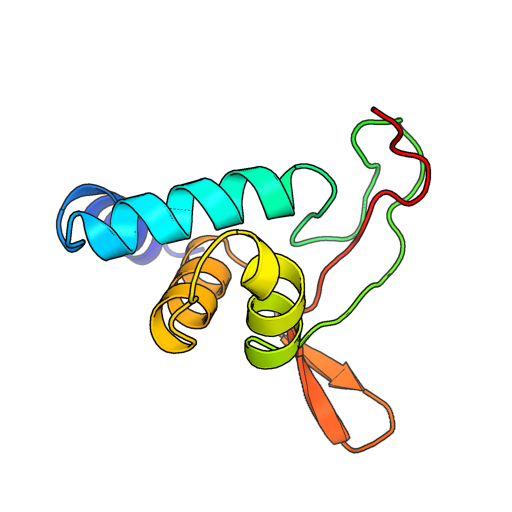91 THR A N 1
ATOM 732 C CA . THR A 1 91 ? 3.706 -16.240 1.611 1.00 96.88 91 THR A CA 1
ATOM 733 C C . THR A 1 91 ? 4.020 -14.981 2.412 1.00 96.88 91 THR A C 1
ATOM 735 O O . THR A 1 91 ? 3.382 -14.681 3.425 1.00 96.88 91 THR A O 1
ATOM 738 N N . VAL A 1 92 ? 4.981 -14.196 1.920 1.00 97.44 92 VAL A N 1
ATOM 739 C CA . VAL A 1 92 ? 5.282 -12.865 2.456 1.00 97.44 92 VAL A CA 1
ATOM 740 C C . VAL A 1 92 ? 4.375 -11.835 1.790 1.00 97.44 92 VAL A C 1
ATOM 742 O O . VAL A 1 92 ? 4.326 -11.728 0.565 1.00 97.44 92 VAL A O 1
ATOM 745 N N . LYS A 1 93 ? 3.672 -11.057 2.610 1.00 98.50 93 LYS A N 1
ATOM 746 C CA . LYS A 1 93 ? 2.767 -9.984 2.190 1.00 98.50 93 LYS A CA 1
ATOM 747 C C . LYS A 1 93 ? 3.128 -8.680 2.893 1.00 98.50 93 LYS A C 1
ATOM 749 O O . LYS A 1 93 ? 3.766 -8.690 3.945 1.00 98.50 93 LYS A O 1
ATOM 754 N N . TRP A 1 94 ? 2.688 -7.554 2.350 1.00 98.44 94 TRP A N 1
ATOM 755 C CA . TRP A 1 94 ? 2.698 -6.292 3.080 1.00 98.44 94 TRP A CA 1
ATOM 756 C C . TRP A 1 94 ? 1.712 -6.376 4.241 1.00 98.44 94 TRP A C 1
ATOM 758 O O . TRP A 1 94 ? 0.576 -6.821 4.068 1.00 98.44 94 TRP A O 1
ATOM 768 N N . ALA A 1 95 ? 2.150 -5.962 5.424 1.00 98.25 95 ALA A N 1
ATOM 769 C CA . ALA A 1 95 ? 1.270 -5.778 6.561 1.00 98.25 95 ALA A CA 1
ATOM 770 C C . ALA A 1 95 ? 0.469 -4.494 6.314 1.00 98.25 95 ALA A C 1
ATOM 772 O O . ALA A 1 95 ? 1.042 -3.410 6.254 1.00 98.25 95 ALA A O 1
ATOM 773 N N . ILE A 1 96 ? -0.833 -4.640 6.083 1.00 98.12 96 ILE A N 1
ATOM 774 C CA . ILE A 1 96 ? -1.754 -3.548 5.761 1.00 98.12 96 ILE A CA 1
ATOM 775 C C . ILE A 1 96 ? -2.954 -3.674 6.692 1.00 98.12 96 ILE A C 1
ATOM 777 O O . ILE A 1 96 ? -3.430 -4.779 6.958 1.00 98.12 96 ILE A O 1
ATOM 781 N N . TRP A 1 97 ? -3.450 -2.538 7.168 1.00 98.19 97 TRP A N 1
ATOM 782 C CA . TRP A 1 97 ? -4.611 -2.458 8.044 1.00 98.19 97 TRP A CA 1
ATOM 783 C C . TRP A 1 97 ? -5.670 -1.588 7.386 1.00 98.19 97 TRP A C 1
ATOM 785 O O . TRP A 1 97 ? -5.375 -0.460 7.013 1.00 98.19 97 TRP A O 1
ATOM 795 N N . ARG A 1 98 ? -6.890 -2.098 7.215 1.00 97.38 98 ARG A N 1
ATOM 796 C CA . ARG A 1 98 ? -7.942 -1.463 6.416 1.00 97.38 98 ARG A CA 1
ATOM 797 C C . ARG A 1 98 ? -9.163 -1.073 7.243 1.00 97.38 98 ARG A C 1
ATOM 799 O O . ARG A 1 98 ? -9.630 -1.833 8.090 1.00 97.38 98 ARG A O 1
ATOM 806 N N . ASP A 1 99 ? -9.707 0.098 6.940 1.00 96.25 99 ASP A N 1
ATOM 807 C CA . ASP A 1 99 ? -10.995 0.575 7.429 1.00 96.25 99 ASP A CA 1
ATOM 808 C C . ASP A 1 99 ? -12.114 -0.068 6.601 1.00 96.25 99 ASP A C 1
ATOM 810 O O . ASP A 1 99 ? -12.331 0.272 5.434 1.00 96.25 99 ASP A O 1
ATOM 814 N N . MET A 1 100 ? -12.787 -1.052 7.193 1.00 94.06 100 MET A N 1
ATOM 815 C CA . MET A 1 100 ? -13.844 -1.821 6.528 1.00 94.06 100 MET A CA 1
ATOM 816 C C . MET A 1 100 ? -15.200 -1.108 6.539 1.00 94.06 100 MET A C 1
ATOM 818 O O . MET A 1 100 ? -16.080 -1.469 5.756 1.00 94.06 100 MET A O 1
ATOM 822 N N . ASP A 1 101 ? -15.357 -0.084 7.381 1.00 92.81 101 ASP A N 1
ATOM 823 C CA . ASP A 1 101 ? -16.602 0.671 7.524 1.00 92.81 101 ASP A CA 1
ATOM 824 C C . ASP A 1 101 ? -16.644 1.902 6.611 1.00 92.81 101 ASP A C 1
ATOM 826 O O . ASP A 1 101 ? -17.682 2.561 6.499 1.00 92.81 101 ASP A O 1
ATOM 830 N N . PHE A 1 102 ? -15.541 2.209 5.921 1.00 88.50 102 PHE A N 1
ATOM 831 C CA . PHE A 1 102 ? -15.475 3.318 4.979 1.00 88.50 102 PHE A CA 1
ATOM 832 C C . PHE A 1 102 ? -16.427 3.112 3.793 1.00 88.50 102 PHE A C 1
ATOM 834 O O . PHE A 1 102 ? -16.354 2.119 3.063 1.00 88.50 102 PHE A O 1
ATOM 841 N N . ARG A 1 103 ? -17.306 4.094 3.573 1.00 81.75 103 ARG A N 1
ATOM 842 C CA . ARG A 1 103 ? -18.251 4.154 2.451 1.00 81.75 103 ARG A CA 1
ATOM 843 C C . ARG A 1 103 ? -18.164 5.535 1.805 1.00 81.75 103 ARG A C 1
ATOM 845 O O . ARG A 1 103 ? -18.064 6.528 2.523 1.00 81.75 103 ARG A O 1
ATOM 852 N N . VAL A 1 104 ? -18.179 5.561 0.472 1.00 69.62 104 VAL A N 1
ATOM 853 C CA . VAL A 1 104 ? -18.200 6.781 -0.358 1.00 69.62 104 VAL A CA 1
ATOM 854 C C . VAL A 1 104 ? -19.638 7.152 -0.682 1.00 69.62 104 VAL A C 1
ATOM 856 O O . VAL A 1 104 ? -20.420 6.213 -0.957 1.00 69.62 104 VAL A O 1
#

Radius of gyration: 14.24 Å; chains: 1; bounding box: 38×35×30 Å

Organism: NCBI:txid688246